Protein AF-A0AAU6FUQ5-F1 (afdb_monomer)

Mean predicted aligned error: 8.84 Å

pLDDT: mean 85.82, std 14.81, range [43.88, 98.12]

Sequence (161 aa):
MLEKVDAEVLAERERIAARVRDELVAAALPVVAPGLYTVLSQGIEVTIDPFDDDAGGVSVAWRSSARLQSCVLRAVKHNLLDDPVLSHQQVVLEAMLAAITAILVSAGFTVRESRNDYAPFTLEVLAGPGGPPSWGLRKDEVAVANWSAGDGGASANESER

Structure (mmCIF, N/CA/C/O backbone):
data_AF-A0AAU6FUQ5-F1
#
_entry.id   AF-A0AAU6FUQ5-F1
#
loop_
_atom_site.group_PDB
_atom_site.id
_atom_site.type_symbol
_atom_site.label_atom_id
_atom_site.label_alt_id
_atom_site.label_comp_id
_atom_site.label_asym_id
_atom_site.label_entity_id
_atom_site.label_seq_id
_atom_site.pdbx_PDB_ins_code
_atom_site.Cartn_x
_atom_site.Cartn_y
_atom_site.Cartn_z
_atom_site.occupancy
_atom_site.B_iso_or_equiv
_atom_site.auth_seq_id
_atom_site.auth_comp_id
_atom_site.auth_asym_id
_atom_site.auth_atom_id
_atom_site.pdbx_PDB_model_num
ATOM 1 N N . MET A 1 1 ? -13.134 19.008 -14.363 1.00 54.25 1 MET A N 1
ATOM 2 C CA . MET A 1 1 ? -12.811 19.588 -13.044 1.00 54.25 1 MET A CA 1
ATOM 3 C C . MET A 1 1 ? -13.110 18.483 -12.056 1.00 54.25 1 MET A C 1
ATOM 5 O O . MET A 1 1 ? -14.245 18.035 -12.067 1.00 54.25 1 MET A O 1
ATOM 9 N N . LEU A 1 2 ? -12.102 17.954 -11.360 1.00 63.56 2 LEU A N 1
ATOM 10 C CA . LEU A 1 2 ? -12.325 16.915 -10.352 1.00 63.56 2 LEU A CA 1
ATOM 11 C C . LEU A 1 2 ? -12.821 17.600 -9.082 1.00 63.56 2 LEU A C 1
ATOM 13 O O . LEU A 1 2 ? -12.183 18.542 -8.600 1.00 63.56 2 LEU A O 1
ATOM 17 N N . GLU A 1 3 ? -13.988 17.183 -8.614 1.00 80.00 3 GLU A N 1
ATOM 18 C CA . GLU A 1 3 ? -14.573 17.671 -7.374 1.00 80.00 3 GLU A CA 1
ATOM 19 C C . GLU A 1 3 ? -13.812 17.053 -6.196 1.00 80.00 3 GLU A C 1
ATOM 21 O O . GLU A 1 3 ? -13.383 15.899 -6.250 1.00 80.00 3 GLU A O 1
ATOM 26 N N . LYS A 1 4 ? -13.543 17.854 -5.163 1.00 80.69 4 LYS A N 1
ATOM 27 C CA . LYS A 1 4 ? -12.935 17.342 -3.933 1.00 80.69 4 LYS A CA 1
ATOM 28 C C . LYS A 1 4 ? -14.033 16.773 -3.057 1.00 80.69 4 LYS A C 1
ATOM 30 O O . LYS A 1 4 ? -15.107 17.366 -2.986 1.00 80.69 4 LYS A O 1
ATOM 35 N N . VAL A 1 5 ? -13.719 15.703 -2.338 1.00 82.81 5 VAL A N 1
ATOM 36 C CA . VAL A 1 5 ? -14.621 15.206 -1.300 1.00 82.81 5 VAL A CA 1
ATOM 37 C C . VAL A 1 5 ? -14.828 16.248 -0.205 1.00 82.81 5 VAL A C 1
ATOM 39 O O . VAL A 1 5 ? -13.987 17.128 0.019 1.00 82.81 5 VAL A O 1
ATOM 42 N N . ASP A 1 6 ? -15.951 16.133 0.496 1.00 88.44 6 ASP A N 1
ATOM 43 C CA . ASP A 1 6 ? -16.192 16.919 1.695 1.00 88.44 6 ASP A CA 1
ATOM 44 C C . ASP A 1 6 ? -15.180 16.592 2.817 1.00 88.44 6 ASP A C 1
ATOM 46 O O . ASP A 1 6 ? -14.390 15.641 2.762 1.00 88.44 6 ASP A O 1
ATOM 50 N N . ALA A 1 7 ? -15.179 17.429 3.854 1.00 87.69 7 ALA A N 1
ATOM 51 C CA . ALA A 1 7 ? -14.245 17.294 4.967 1.00 87.69 7 ALA A CA 1
ATOM 52 C C . ALA A 1 7 ? -14.486 16.031 5.816 1.00 87.69 7 ALA A C 1
ATOM 54 O O . ALA A 1 7 ? -13.550 15.542 6.447 1.00 87.69 7 ALA A O 1
ATOM 55 N N . GLU A 1 8 ? -15.714 15.509 5.848 1.00 87.62 8 GLU A N 1
ATOM 56 C CA . GLU A 1 8 ? -16.076 14.335 6.645 1.00 87.62 8 GLU A CA 1
ATOM 57 C C . GLU A 1 8 ? -15.538 13.056 5.995 1.00 87.62 8 GLU A C 1
ATOM 59 O O . GLU A 1 8 ? -14.871 12.251 6.648 1.00 87.62 8 GLU A O 1
ATOM 64 N N . VAL A 1 9 ? -15.719 12.922 4.682 1.00 88.81 9 VAL A N 1
ATOM 65 C CA . VAL A 1 9 ? -15.166 11.836 3.872 1.00 88.81 9 VAL A CA 1
ATOM 66 C C . VAL A 1 9 ? -13.640 11.869 3.893 1.00 88.81 9 VAL A C 1
ATOM 68 O O . VAL A 1 9 ? -13.007 10.820 4.023 1.00 88.81 9 VAL A O 1
ATOM 71 N N . LEU A 1 10 ? -13.022 13.052 3.809 1.00 89.75 10 LEU A N 1
ATOM 72 C CA . LEU A 1 10 ? -11.566 13.165 3.908 1.00 89.75 10 LEU A CA 1
ATOM 73 C C . LEU A 1 10 ? -11.049 12.714 5.282 1.00 89.75 10 LEU A C 1
ATOM 75 O O . LEU A 1 10 ? -10.093 11.942 5.342 1.00 89.75 10 LEU A O 1
ATOM 79 N N . ALA A 1 11 ? -11.698 13.136 6.371 1.00 90.31 11 ALA A N 1
ATOM 80 C CA . ALA A 1 11 ? -11.329 12.727 7.726 1.00 90.31 11 ALA A CA 1
ATOM 81 C C . ALA A 1 11 ? -11.465 11.208 7.927 1.00 90.31 11 ALA A C 1
ATOM 83 O O . ALA A 1 11 ? -10.625 10.573 8.570 1.00 90.31 11 ALA A O 1
ATOM 84 N N . GLU A 1 12 ? -12.490 10.597 7.334 1.00 89.75 12 GLU A N 1
ATOM 85 C CA . GLU A 1 12 ? -12.663 9.147 7.345 1.00 89.75 12 GLU A CA 1
ATOM 86 C C . GLU A 1 12 ? -11.554 8.429 6.558 1.00 89.75 12 GLU A C 1
ATOM 88 O O . GLU A 1 12 ? -10.970 7.455 7.047 1.00 89.75 12 GLU A O 1
ATOM 93 N N . ARG A 1 13 ? -11.183 8.939 5.377 1.00 92.44 13 ARG A N 1
ATOM 94 C CA . ARG A 1 13 ? -10.045 8.421 4.594 1.00 92.44 13 ARG A CA 1
ATOM 95 C C . ARG A 1 13 ? -8.732 8.543 5.372 1.00 92.44 13 ARG A C 1
ATOM 97 O O . ARG A 1 13 ? -7.945 7.598 5.396 1.00 92.44 13 ARG A O 1
ATOM 104 N N . GLU A 1 14 ? -8.504 9.656 6.063 1.00 92.94 14 GLU A N 1
ATOM 105 C CA . GLU A 1 14 ? -7.343 9.844 6.941 1.00 92.94 14 GLU A CA 1
ATOM 106 C C . GLU A 1 14 ? -7.314 8.828 8.085 1.00 92.94 14 GLU A C 1
ATOM 108 O O . GLU A 1 14 ? -6.268 8.227 8.351 1.00 92.94 14 GLU A O 1
ATOM 113 N N . ARG A 1 15 ? -8.463 8.570 8.719 1.00 92.44 15 ARG A N 1
ATOM 114 C CA . ARG A 1 15 ? -8.599 7.562 9.777 1.00 92.44 15 ARG A CA 1
ATOM 115 C C . ARG A 1 15 ? -8.279 6.157 9.267 1.00 92.44 15 ARG A C 1
ATOM 117 O O . ARG A 1 15 ? -7.576 5.406 9.949 1.00 92.44 15 ARG A O 1
ATOM 124 N N . ILE A 1 16 ? -8.772 5.792 8.083 1.00 93.88 16 ILE A N 1
ATOM 125 C CA . ILE A 1 16 ? -8.459 4.507 7.441 1.00 93.88 16 ILE A CA 1
ATOM 126 C C . ILE A 1 16 ? -6.962 4.430 7.131 1.00 93.88 16 ILE A C 1
ATOM 128 O O . ILE A 1 16 ? -6.316 3.456 7.512 1.00 93.88 16 ILE A O 1
ATOM 132 N N . ALA A 1 17 ? -6.386 5.461 6.510 1.00 95.38 17 ALA A N 1
ATOM 133 C CA . ALA A 1 17 ? -4.969 5.496 6.162 1.00 95.38 17 ALA A CA 1
ATOM 134 C C . ALA A 1 17 ? -4.061 5.384 7.395 1.00 95.38 17 ALA A C 1
ATOM 136 O O . ALA A 1 17 ? -3.070 4.660 7.356 1.00 95.38 17 ALA A O 1
ATOM 137 N N . ALA A 1 18 ? -4.398 6.054 8.500 1.00 94.81 18 ALA A N 1
ATOM 138 C CA . ALA A 1 18 ? -3.670 5.925 9.761 1.00 94.81 18 ALA A CA 1
ATOM 139 C C . ALA A 1 18 ? -3.686 4.476 10.270 1.00 94.81 18 ALA A C 1
ATOM 141 O O . ALA A 1 18 ? -2.629 3.903 10.515 1.00 94.81 18 ALA A O 1
ATOM 142 N N . ARG A 1 19 ? -4.864 3.843 10.311 1.00 95.00 19 ARG A N 1
ATOM 143 C CA . ARG A 1 19 ? -5.00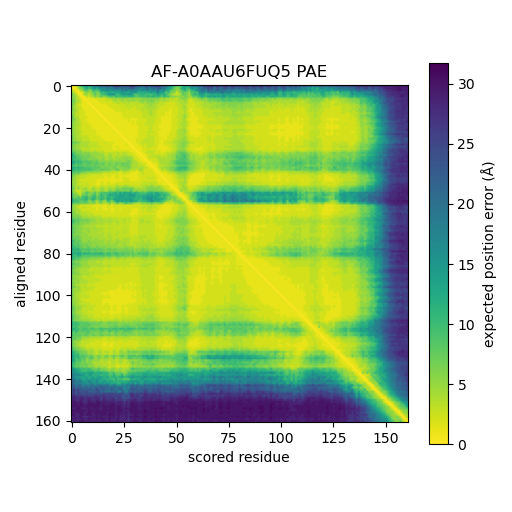1 2.442 10.738 1.00 95.00 19 ARG A CA 1
ATOM 144 C C . ARG A 1 19 ? -4.241 1.462 9.850 1.00 95.00 19 ARG A C 1
ATOM 146 O O . ARG A 1 19 ? -3.650 0.521 10.362 1.00 95.00 19 ARG A O 1
ATOM 153 N N . VAL A 1 20 ? -4.249 1.677 8.535 1.00 96.81 20 VAL A N 1
ATOM 154 C CA . VAL A 1 20 ? -3.462 0.875 7.587 1.00 96.81 20 VAL A CA 1
ATOM 155 C C . VAL A 1 20 ? -1.972 0.983 7.911 1.00 96.81 20 VAL A C 1
ATOM 157 O O . VAL A 1 20 ? -1.289 -0.035 7.979 1.00 96.81 20 VAL A O 1
ATOM 160 N N . ARG A 1 21 ? -1.460 2.200 8.141 1.00 97.25 21 ARG A N 1
ATOM 161 C CA . ARG A 1 21 ? -0.048 2.404 8.500 1.00 97.25 21 ARG A CA 1
ATOM 162 C C . ARG A 1 21 ? 0.300 1.708 9.811 1.00 97.25 21 ARG A C 1
ATOM 164 O O . ARG A 1 21 ? 1.296 0.995 9.845 1.00 97.25 21 ARG A O 1
ATOM 171 N N . ASP A 1 22 ? -0.522 1.877 10.843 1.00 96.00 22 ASP A N 1
ATOM 172 C CA . ASP A 1 22 ? -0.301 1.265 12.156 1.00 96.00 22 ASP A CA 1
ATOM 173 C C . ASP A 1 22 ? -0.236 -0.263 12.062 1.00 96.00 22 ASP A C 1
ATOM 175 O O . ASP A 1 22 ? 0.678 -0.878 12.607 1.00 96.00 22 ASP A O 1
ATOM 179 N N . GLU A 1 23 ? -1.156 -0.876 11.314 1.00 97.50 23 GLU A N 1
ATOM 180 C CA . GLU A 1 23 ? -1.185 -2.327 11.120 1.00 97.50 23 GLU A CA 1
ATOM 181 C C . GLU A 1 23 ? 0.061 -2.837 10.387 1.00 97.50 23 GLU A C 1
ATOM 183 O O . GLU A 1 23 ? 0.687 -3.815 10.793 1.00 97.50 23 GLU A O 1
ATOM 188 N N . LEU A 1 24 ? 0.469 -2.153 9.318 1.00 97.38 24 LEU A N 1
ATOM 189 C CA . LEU A 1 24 ? 1.650 -2.539 8.547 1.00 97.38 24 LEU A CA 1
ATOM 190 C C . LEU A 1 24 ? 2.944 -2.353 9.351 1.00 97.38 24 LEU A C 1
ATOM 192 O O . LEU A 1 24 ? 3.852 -3.179 9.247 1.00 97.38 24 LEU A O 1
ATOM 196 N N . VAL A 1 25 ? 3.018 -1.315 10.188 1.00 97.00 25 VAL A N 1
ATOM 197 C CA . VAL A 1 25 ? 4.120 -1.127 11.143 1.00 97.00 25 VAL A CA 1
ATOM 198 C C . VAL A 1 25 ? 4.122 -2.238 12.195 1.00 97.00 25 VAL A C 1
ATOM 200 O O . VAL A 1 25 ? 5.187 -2.777 12.493 1.00 97.00 25 VAL A O 1
ATOM 203 N N . ALA A 1 26 ? 2.960 -2.627 12.727 1.00 96.56 26 ALA A N 1
ATOM 204 C CA . ALA A 1 26 ? 2.841 -3.731 13.683 1.00 96.56 26 ALA A CA 1
ATOM 205 C C . ALA A 1 26 ? 3.281 -5.077 13.078 1.00 96.56 26 ALA A C 1
ATOM 207 O O . ALA A 1 26 ? 3.889 -5.896 13.766 1.00 96.56 26 ALA A O 1
ATOM 208 N N . ALA A 1 27 ? 3.075 -5.268 11.772 1.00 97.00 27 ALA A N 1
ATOM 209 C CA . ALA A 1 27 ? 3.601 -6.395 10.999 1.00 97.00 27 ALA A CA 1
ATOM 210 C C . ALA A 1 27 ? 5.104 -6.281 10.654 1.00 97.00 27 ALA A C 1
ATOM 212 O O . ALA A 1 27 ? 5.627 -7.090 9.886 1.00 97.00 27 ALA A O 1
ATOM 213 N N . ALA A 1 28 ? 5.806 -5.286 11.207 1.00 97.00 28 ALA A N 1
ATOM 214 C CA . ALA A 1 28 ? 7.217 -4.984 10.969 1.00 97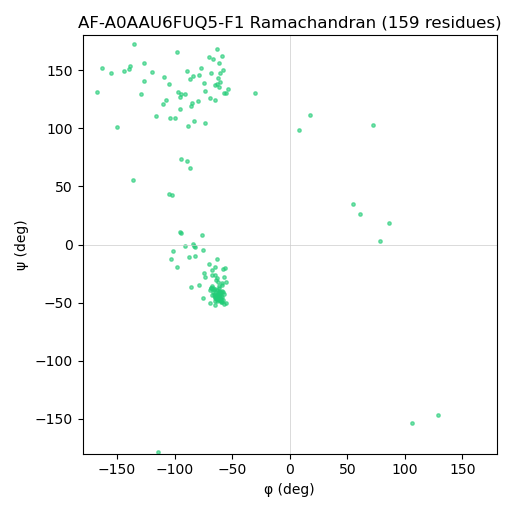.00 28 ALA A CA 1
ATOM 215 C C . ALA A 1 28 ? 7.565 -4.642 9.507 1.00 97.00 28 ALA A C 1
ATOM 217 O O . ALA A 1 28 ? 8.713 -4.806 9.081 1.00 97.00 28 ALA A O 1
ATOM 218 N N . LEU A 1 29 ? 6.601 -4.135 8.732 1.00 96.56 29 LEU A N 1
ATOM 219 C CA . LEU A 1 29 ? 6.859 -3.661 7.376 1.00 96.56 29 LEU A CA 1
ATOM 220 C C . LEU A 1 29 ? 7.311 -2.192 7.375 1.00 96.56 29 LEU A C 1
ATOM 222 O O . LEU A 1 29 ? 6.811 -1.378 8.154 1.00 96.56 29 LEU A O 1
ATOM 226 N N . PRO A 1 30 ? 8.254 -1.816 6.490 1.00 95.69 30 PRO A N 1
ATOM 227 C CA . PRO A 1 30 ? 8.732 -0.445 6.409 1.00 95.69 30 PRO A CA 1
ATOM 228 C C . PRO A 1 30 ? 7.661 0.433 5.764 1.00 95.69 30 PRO A C 1
ATOM 230 O O . PRO A 1 30 ? 7.472 0.387 4.552 1.00 95.69 30 PRO A O 1
ATOM 233 N N . VAL A 1 31 ? 6.966 1.239 6.561 1.00 96.56 31 VAL A N 1
ATOM 234 C CA . VAL A 1 31 ? 5.988 2.213 6.066 1.00 96.56 31 VAL A CA 1
ATOM 235 C C . VAL A 1 31 ? 6.673 3.555 5.827 1.00 96.56 31 VAL A C 1
ATOM 237 O O . VAL A 1 31 ? 7.383 4.081 6.685 1.00 96.56 31 VAL A O 1
ATOM 240 N N . VAL A 1 32 ? 6.460 4.118 4.643 1.00 94.44 32 VAL A N 1
ATOM 241 C CA . VAL A 1 32 ? 6.974 5.428 4.251 1.00 94.44 32 VAL A CA 1
ATOM 242 C C . VAL A 1 32 ? 6.250 6.508 5.050 1.00 94.44 32 VAL A C 1
ATOM 244 O O . VAL A 1 32 ? 5.020 6.590 5.049 1.00 94.44 32 VAL A O 1
ATOM 247 N N . ALA A 1 33 ? 7.026 7.362 5.719 1.00 88.12 33 ALA A N 1
ATOM 248 C CA . ALA A 1 33 ? 6.482 8.505 6.437 1.00 88.12 33 ALA A CA 1
ATOM 249 C C . ALA A 1 33 ? 5.765 9.470 5.467 1.00 88.12 33 ALA A C 1
ATOM 251 O O . ALA A 1 33 ? 6.324 9.790 4.410 1.00 88.12 33 ALA A O 1
ATOM 252 N N . PRO A 1 34 ? 4.565 9.977 5.812 1.00 85.19 34 PRO A N 1
ATOM 253 C CA . PRO A 1 34 ? 3.871 10.966 4.994 1.00 85.19 34 PRO A CA 1
ATOM 254 C C . PRO A 1 34 ? 4.752 12.187 4.703 1.00 85.19 34 PRO A C 1
ATOM 256 O O . PRO A 1 34 ? 5.396 12.726 5.601 1.00 85.19 34 PRO A O 1
ATOM 259 N N . GLY A 1 35 ? 4.784 12.625 3.442 1.00 83.94 35 GLY A N 1
ATOM 260 C CA . GLY A 1 35 ? 5.568 13.789 3.014 1.00 83.94 35 GLY A CA 1
ATOM 261 C C . GLY A 1 35 ? 7.069 13.535 2.827 1.00 83.94 35 GLY A C 1
ATOM 262 O O . GLY A 1 35 ? 7.800 14.471 2.502 1.00 83.94 35 GLY A O 1
ATOM 263 N N . LEU A 1 36 ? 7.549 12.296 2.993 1.00 86.31 36 LEU A N 1
ATOM 264 C CA . LEU A 1 36 ? 8.927 11.959 2.648 1.00 86.31 36 LEU A CA 1
ATOM 265 C C . LEU A 1 36 ? 9.152 12.113 1.136 1.00 86.31 36 LEU A C 1
ATOM 267 O O . LEU A 1 36 ? 8.335 11.687 0.322 1.00 86.31 36 LEU A O 1
ATOM 271 N N . TYR A 1 37 ? 10.292 12.693 0.754 1.00 83.50 37 TYR A N 1
ATOM 272 C CA . TYR A 1 37 ? 10.659 12.833 -0.652 1.00 83.50 37 TYR A CA 1
ATOM 273 C C . TYR A 1 37 ? 10.692 11.475 -1.362 1.00 83.50 37 TYR A C 1
ATOM 275 O O . TYR A 1 37 ? 11.378 10.546 -0.932 1.00 83.50 37 TYR A O 1
ATOM 283 N N . THR A 1 38 ? 10.023 11.403 -2.511 1.00 78.38 38 THR A N 1
ATOM 284 C CA . THR A 1 38 ? 9.823 10.178 -3.305 1.00 78.38 38 THR A CA 1
ATOM 285 C C . THR A 1 38 ? 11.118 9.480 -3.730 1.00 78.38 38 THR A C 1
ATOM 287 O O . THR A 1 38 ? 11.142 8.262 -3.910 1.00 78.38 38 THR A O 1
ATOM 290 N N . VAL A 1 39 ? 12.204 10.244 -3.880 1.00 81.19 39 VAL A N 1
ATOM 291 C CA . VAL A 1 39 ? 13.546 9.744 -4.232 1.00 81.19 39 VAL A CA 1
ATOM 292 C C . VAL A 1 39 ? 14.217 9.022 -3.057 1.00 81.19 39 VAL A C 1
ATOM 294 O O . VAL A 1 39 ? 15.048 8.141 -3.264 1.00 81.19 39 VAL A O 1
ATOM 297 N N . LEU A 1 40 ? 13.864 9.396 -1.826 1.00 81.31 40 LEU A N 1
ATOM 298 C CA . LEU A 1 40 ? 14.416 8.829 -0.594 1.00 81.31 40 LEU A CA 1
ATOM 299 C C . LEU A 1 40 ? 13.511 7.746 0.002 1.00 81.31 40 LEU A C 1
ATOM 301 O O . LEU A 1 40 ? 13.962 6.940 0.812 1.00 81.31 40 LEU A O 1
ATOM 305 N N . SER A 1 41 ? 12.235 7.730 -0.382 1.00 87.56 41 SER A N 1
ATOM 306 C CA . SER A 1 41 ? 11.256 6.768 0.111 1.00 87.56 41 SER A CA 1
ATOM 307 C C . SER A 1 41 ? 11.464 5.373 -0.481 1.00 87.56 41 SER A C 1
ATOM 309 O O . SER A 1 41 ? 11.544 5.209 -1.700 1.00 87.56 41 SER A O 1
ATOM 311 N N . GLN A 1 42 ? 11.457 4.372 0.391 1.00 92.44 42 GLN A N 1
ATOM 312 C CA . GLN A 1 42 ? 11.358 2.955 0.056 1.00 92.44 42 GLN A CA 1
ATOM 313 C C . GLN A 1 42 ? 10.434 2.281 1.072 1.00 92.44 42 GLN A C 1
ATOM 315 O O . GLN A 1 42 ? 10.374 2.717 2.223 1.00 92.44 42 GLN A O 1
ATOM 320 N N . GLY A 1 43 ? 9.755 1.215 0.663 1.00 96.00 43 GLY A N 1
ATOM 321 C CA . GLY A 1 43 ? 8.781 0.530 1.505 1.00 96.00 43 GLY A CA 1
ATOM 322 C C . GLY A 1 43 ? 7.341 0.803 1.084 1.00 96.00 43 GLY A C 1
ATOM 323 O O . GLY A 1 43 ? 7.069 1.076 -0.081 1.00 96.00 43 GLY A O 1
ATOM 324 N N . ILE A 1 44 ? 6.413 0.709 2.027 1.00 97.00 44 ILE A N 1
ATOM 325 C CA . ILE A 1 44 ? 4.982 0.836 1.772 1.00 97.00 44 ILE A CA 1
ATOM 326 C C . ILE A 1 44 ? 4.571 2.298 1.797 1.00 97.00 44 ILE A C 1
ATOM 328 O O . ILE A 1 44 ? 4.689 2.974 2.817 1.00 97.00 44 ILE A O 1
ATOM 332 N N . GLU A 1 45 ? 4.051 2.771 0.678 1.00 95.44 45 GLU A N 1
ATOM 333 C CA . GLU A 1 45 ? 3.452 4.087 0.542 1.00 95.44 45 GLU A CA 1
ATOM 334 C C . GLU A 1 45 ? 1.938 3.972 0.729 1.00 95.44 45 GLU A C 1
ATOM 336 O O . GLU A 1 45 ? 1.292 3.153 0.078 1.00 95.44 45 GLU A O 1
ATOM 341 N N . VAL A 1 46 ? 1.388 4.784 1.636 1.00 95.69 46 VAL A N 1
ATOM 342 C CA . VAL A 1 46 ? -0.057 4.881 1.880 1.00 95.69 46 VAL A CA 1
ATOM 343 C C . VAL A 1 46 ? -0.508 6.287 1.515 1.00 95.69 46 VAL A C 1
ATOM 345 O O . VAL A 1 46 ? -0.182 7.248 2.228 1.00 95.69 46 VAL A O 1
ATOM 348 N N . THR A 1 47 ? -1.268 6.387 0.432 1.00 93.31 47 THR A N 1
ATOM 349 C CA . THR A 1 47 ? -1.713 7.642 -0.177 1.00 93.31 47 THR A CA 1
ATOM 350 C C . THR A 1 47 ? -3.206 7.839 0.050 1.00 93.31 47 THR A C 1
ATOM 352 O O . THR A 1 47 ? -3.982 6.886 0.073 1.00 93.31 47 THR A O 1
ATOM 355 N N . ILE A 1 48 ? -3.599 9.096 0.243 1.00 92.75 48 ILE A N 1
ATOM 356 C CA . ILE A 1 48 ? -4.998 9.508 0.313 1.00 92.75 48 ILE A CA 1
ATOM 357 C C . ILE A 1 48 ? -5.276 10.314 -0.945 1.00 92.75 48 ILE A C 1
ATOM 359 O O . ILE A 1 48 ? -4.622 11.332 -1.181 1.00 92.75 48 ILE A O 1
ATOM 363 N N . ASP A 1 49 ? -6.230 9.855 -1.739 1.00 87.62 49 ASP A N 1
ATOM 364 C CA . ASP A 1 49 ? -6.754 10.615 -2.859 1.00 87.62 49 ASP A CA 1
ATOM 365 C C . ASP A 1 49 ? -7.856 11.567 -2.346 1.00 87.62 49 ASP A C 1
ATOM 367 O O . ASP A 1 49 ? -8.819 11.103 -1.722 1.00 87.62 49 ASP A O 1
ATOM 371 N N . PRO A 1 50 ? -7.727 12.894 -2.540 1.00 83.06 50 PRO A N 1
ATOM 372 C CA . PRO A 1 50 ? -8.721 13.873 -2.106 1.00 83.06 50 PRO A CA 1
ATOM 373 C C . PRO A 1 50 ? -9.896 14.057 -3.083 1.00 83.06 50 PRO A C 1
ATOM 375 O O . PRO A 1 50 ? -10.764 14.892 -2.816 1.00 83.06 50 PRO A O 1
ATOM 378 N N . PHE A 1 51 ? -9.922 13.367 -4.222 1.00 83.00 51 PHE A N 1
ATOM 379 C CA . PHE A 1 51 ? -10.948 13.542 -5.246 1.00 83.00 51 PHE A CA 1
ATOM 380 C C . PHE A 1 51 ? -12.157 12.625 -5.022 1.00 83.00 51 PHE A C 1
ATOM 382 O O . PHE A 1 51 ? -12.057 11.545 -4.422 1.00 83.00 51 PHE A O 1
ATOM 389 N N . ASP A 1 52 ? -13.321 13.117 -5.444 1.00 75.06 52 ASP A N 1
ATOM 390 C CA . ASP A 1 52 ? -14.585 12.381 -5.470 1.00 75.06 52 ASP A CA 1
ATOM 391 C C . ASP A 1 52 ? -14.783 11.756 -6.854 1.00 75.06 52 ASP A C 1
ATOM 393 O O . ASP A 1 52 ? -15.516 12.257 -7.707 1.00 75.06 52 ASP A O 1
ATOM 397 N N . ASP A 1 53 ? -14.024 10.700 -7.122 1.00 73.75 53 ASP A N 1
ATOM 398 C CA . ASP A 1 53 ? -14.164 9.878 -8.315 1.00 73.75 53 ASP A CA 1
ATOM 399 C C . ASP A 1 53 ? -14.111 8.387 -7.949 1.00 73.75 53 ASP A C 1
ATOM 401 O O . ASP A 1 53 ? -13.836 8.007 -6.807 1.00 73.75 53 ASP A O 1
ATOM 405 N N . ASP A 1 54 ? -14.382 7.523 -8.930 1.00 66.44 54 ASP A N 1
ATOM 406 C CA . ASP A 1 54 ? -14.368 6.066 -8.748 1.00 66.44 54 ASP A CA 1
ATOM 407 C C . ASP A 1 54 ? -12.978 5.503 -8.371 1.00 66.44 54 ASP A C 1
ATOM 409 O O . ASP A 1 54 ? -12.879 4.330 -7.992 1.00 66.44 54 ASP A O 1
ATOM 413 N N . ALA A 1 55 ? -11.917 6.312 -8.493 1.00 62.00 55 ALA A N 1
ATOM 414 C CA . ALA A 1 55 ? -10.536 5.983 -8.141 1.00 62.00 55 ALA A CA 1
ATOM 415 C C . ALA A 1 55 ? -10.096 6.583 -6.785 1.00 62.00 55 ALA A C 1
ATOM 417 O O . ALA A 1 55 ? -9.002 6.273 -6.307 1.00 62.00 55 ALA A O 1
ATOM 418 N N . GLY A 1 56 ? -10.941 7.401 -6.151 1.00 69.94 56 GLY A N 1
ATOM 419 C CA . GLY A 1 56 ? -10.661 8.078 -4.895 1.00 69.94 56 GLY A CA 1
ATOM 420 C C . GLY A 1 56 ? -10.614 7.130 -3.693 1.00 69.94 56 GLY A C 1
ATOM 421 O O . GLY A 1 56 ? -11.154 6.024 -3.708 1.00 69.94 56 GLY A O 1
ATOM 422 N N . GLY A 1 57 ? -9.992 7.575 -2.596 1.00 87.50 57 GLY A N 1
ATOM 423 C CA . GLY A 1 57 ? -9.926 6.810 -1.347 1.00 87.50 57 GLY A CA 1
ATOM 424 C C . GLY A 1 57 ? -8.521 6.669 -0.777 1.00 87.50 57 GLY A C 1
ATOM 425 O O . GLY A 1 57 ? -7.703 7.584 -0.855 1.00 87.50 57 GLY A O 1
ATOM 426 N N . VAL A 1 58 ? -8.267 5.524 -0.143 1.00 93.56 58 VAL A N 1
ATOM 427 C CA . VAL A 1 58 ? -6.967 5.177 0.442 1.00 93.56 58 VAL A CA 1
ATOM 428 C C . VAL A 1 58 ? -6.313 4.116 -0.427 1.00 93.56 58 VAL A C 1
ATOM 430 O O . VAL A 1 58 ? -6.890 3.050 -0.641 1.00 93.56 58 VAL A O 1
ATOM 433 N N . SER A 1 59 ? -5.102 4.393 -0.896 1.00 94.44 59 SER A N 1
ATOM 434 C CA . SER A 1 59 ? -4.330 3.474 -1.723 1.00 94.44 59 SER A CA 1
ATOM 435 C C . SER A 1 59 ? -3.006 3.095 -1.070 1.00 94.44 59 SER A C 1
ATOM 437 O O . SER A 1 59 ? -2.414 3.863 -0.308 1.00 94.44 59 SER A O 1
ATOM 439 N N . VAL A 1 60 ? -2.555 1.873 -1.342 1.00 95.94 60 VAL A N 1
ATOM 440 C CA . VAL A 1 60 ? -1.338 1.285 -0.784 1.00 95.94 60 VAL A CA 1
ATOM 441 C C . VAL A 1 60 ? -0.495 0.722 -1.917 1.00 95.94 60 VAL A C 1
ATOM 443 O O . VAL A 1 60 ? -0.989 -0.054 -2.732 1.00 95.94 60 VAL A O 1
ATOM 446 N N . ALA A 1 61 ? 0.785 1.076 -1.955 1.00 95.44 61 ALA A N 1
ATOM 447 C CA . ALA A 1 61 ? 1.723 0.580 -2.955 1.00 95.44 61 ALA A CA 1
ATOM 448 C C . ALA A 1 61 ? 3.081 0.245 -2.330 1.00 95.44 61 ALA A C 1
ATOM 450 O O . ALA A 1 61 ? 3.483 0.823 -1.318 1.00 95.44 61 ALA A O 1
ATOM 451 N N . TRP A 1 62 ? 3.818 -0.676 -2.953 1.00 96.50 62 TRP A N 1
ATOM 452 C CA . TRP A 1 62 ? 5.203 -0.958 -2.583 1.00 96.50 62 TRP A CA 1
ATOM 453 C C . TRP A 1 62 ? 6.183 -0.154 -3.440 1.00 96.50 62 TRP A C 1
ATOM 455 O O . TRP A 1 62 ? 6.153 -0.200 -4.670 1.00 96.50 62 TRP A O 1
ATOM 465 N N . ARG A 1 63 ? 7.123 0.528 -2.786 1.00 93.94 63 ARG A N 1
ATOM 466 C CA . ARG A 1 63 ? 8.241 1.232 -3.414 1.00 93.94 63 ARG A CA 1
ATOM 467 C C . ARG A 1 63 ? 9.530 0.436 -3.243 1.00 93.94 63 ARG A C 1
ATOM 469 O O . ARG A 1 63 ? 10.121 0.403 -2.162 1.00 93.94 63 ARG A O 1
ATOM 476 N N . SER A 1 64 ? 10.006 -0.143 -4.345 1.00 94.31 64 SER A N 1
ATOM 477 C CA . SER A 1 64 ? 11.338 -0.754 -4.431 1.00 94.31 64 SER A CA 1
ATOM 478 C C . SER A 1 64 ? 12.456 0.249 -4.122 1.00 94.31 64 SER A C 1
ATOM 480 O O . SER A 1 64 ? 12.267 1.458 -4.232 1.00 94.31 64 SER A O 1
ATOM 482 N N . SER A 1 65 ? 13.656 -0.248 -3.813 1.00 92.06 65 SER A N 1
ATOM 483 C CA . SER A 1 65 ? 14.829 0.606 -3.576 1.00 92.06 65 SER A CA 1
ATOM 484 C C . SER A 1 65 ? 15.166 1.511 -4.772 1.00 92.06 65 SER A C 1
ATOM 486 O O . SER A 1 65 ? 14.993 1.127 -5.934 1.00 92.06 65 SER A O 1
ATOM 488 N N . ALA A 1 66 ? 15.753 2.681 -4.497 1.00 91.00 66 ALA A N 1
ATOM 489 C CA . ALA A 1 66 ? 16.173 3.640 -5.524 1.00 91.00 66 ALA A CA 1
ATOM 490 C C . ALA A 1 66 ? 17.127 3.030 -6.570 1.00 91.00 66 ALA A C 1
ATOM 492 O O . ALA A 1 66 ? 17.090 3.389 -7.749 1.00 91.00 66 ALA A O 1
ATOM 493 N N . ARG A 1 67 ? 17.965 2.065 -6.162 1.00 93.12 67 ARG A N 1
ATOM 494 C CA . ARG A 1 67 ? 18.863 1.343 -7.073 1.00 93.12 67 ARG A CA 1
ATOM 495 C C . ARG A 1 67 ? 18.087 0.501 -8.083 1.00 93.12 67 ARG A C 1
ATOM 497 O O . ARG A 1 67 ? 18.384 0.581 -9.272 1.00 93.12 67 ARG A O 1
ATOM 504 N N . LEU A 1 68 ? 17.114 -0.288 -7.624 1.00 94.31 68 LEU A N 1
ATOM 505 C CA . LEU A 1 68 ? 16.307 -1.128 -8.509 1.00 94.31 68 LEU A CA 1
ATOM 506 C C . LEU A 1 68 ? 15.470 -0.263 -9.460 1.00 94.31 68 LEU A C 1
ATOM 508 O O . LEU A 1 68 ? 15.512 -0.480 -10.669 1.00 94.31 68 LEU A O 1
ATOM 512 N N . GLN A 1 69 ? 14.833 0.790 -8.939 1.00 93.19 69 GLN A N 1
ATOM 513 C CA . GLN A 1 69 ? 14.091 1.761 -9.751 1.00 93.19 69 GLN A CA 1
ATOM 514 C C . GLN A 1 69 ? 14.972 2.413 -10.830 1.00 93.19 69 GLN A C 1
ATOM 516 O O . GLN A 1 69 ? 14.563 2.520 -11.983 1.00 93.19 69 GLN A O 1
ATOM 521 N N . SER A 1 70 ? 16.210 2.790 -10.493 1.00 93.69 70 SER A N 1
ATOM 522 C CA . SER A 1 70 ? 17.153 3.383 -11.454 1.00 93.69 70 SER A CA 1
ATOM 523 C C . SER A 1 70 ? 17.549 2.411 -12.569 1.00 93.69 70 SER A C 1
ATOM 525 O O . SER A 1 70 ? 17.695 2.820 -13.721 1.00 93.69 70 SER A O 1
ATOM 527 N N . CYS A 1 71 ? 17.730 1.125 -12.251 1.00 95.69 71 CYS A N 1
ATOM 528 C CA . CYS A 1 71 ? 18.031 0.107 -13.256 1.00 95.69 71 CYS A CA 1
ATOM 529 C C . CYS A 1 71 ? 16.844 -0.124 -14.202 1.00 95.69 71 CYS A C 1
ATOM 531 O O . CYS A 1 71 ? 17.052 -0.149 -15.412 1.00 95.69 71 CYS A O 1
ATOM 533 N N . VAL A 1 72 ? 15.621 -0.207 -13.667 1.00 95.44 72 VAL A N 1
ATOM 534 C CA . VAL A 1 72 ? 14.379 -0.306 -14.455 1.00 95.44 72 VAL A CA 1
ATOM 535 C C . VAL A 1 72 ? 14.229 0.902 -15.377 1.00 95.44 72 VAL A C 1
ATOM 537 O O . VAL A 1 72 ? 14.061 0.741 -16.583 1.00 95.44 72 VAL A O 1
ATOM 540 N N . LEU A 1 73 ? 14.382 2.117 -14.841 1.00 94.50 73 LEU A N 1
ATOM 541 C CA . LEU A 1 73 ? 14.290 3.348 -15.626 1.00 94.50 73 L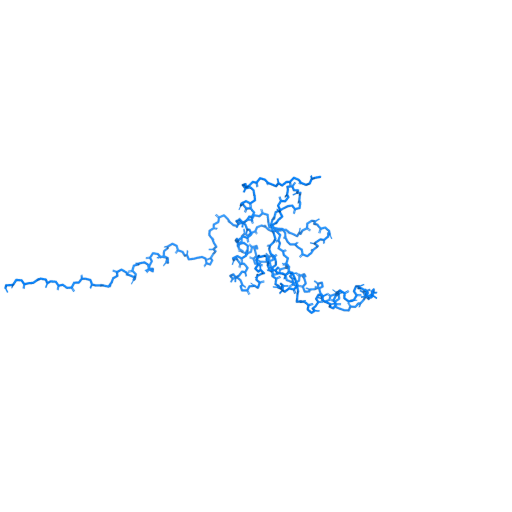EU A CA 1
ATOM 542 C C . LEU A 1 73 ? 15.323 3.380 -16.757 1.00 94.50 73 LEU A C 1
ATOM 544 O O . LEU A 1 73 ? 15.016 3.810 -17.867 1.00 94.50 73 LEU A O 1
ATOM 548 N N . ARG A 1 74 ? 16.549 2.912 -16.497 1.00 96.50 74 ARG A N 1
ATOM 549 C CA . ARG A 1 74 ? 17.595 2.815 -17.519 1.00 96.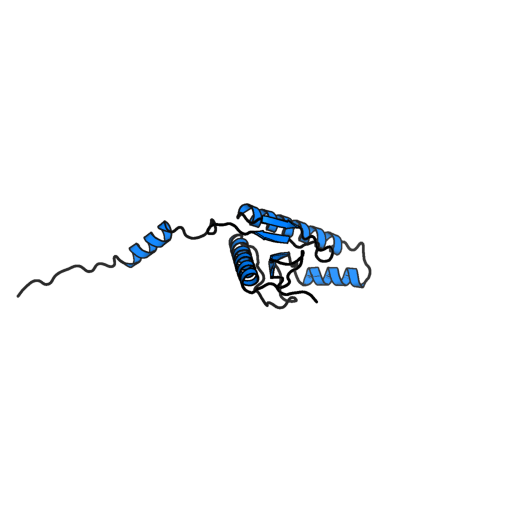50 74 ARG A CA 1
ATOM 550 C C . ARG A 1 74 ? 17.225 1.808 -18.610 1.00 96.50 74 ARG A C 1
ATOM 552 O O . ARG A 1 74 ? 17.365 2.151 -19.779 1.00 96.50 74 ARG A O 1
ATOM 559 N N . ALA A 1 75 ? 16.746 0.617 -18.255 1.00 96.50 75 ALA A N 1
ATOM 560 C CA . ALA A 1 75 ? 16.319 -0.390 -19.229 1.00 96.50 75 ALA A CA 1
ATOM 561 C C . ALA A 1 75 ? 15.206 0.150 -20.143 1.00 96.50 75 ALA A C 1
ATOM 563 O O . ALA A 1 75 ? 15.345 0.119 -21.366 1.00 96.50 75 ALA A O 1
ATOM 564 N N . VAL A 1 76 ? 14.174 0.769 -19.556 1.00 94.75 76 VAL A N 1
ATOM 565 C CA . VAL A 1 76 ? 13.077 1.420 -20.294 1.00 94.75 76 VAL A CA 1
ATOM 566 C C . VAL A 1 76 ? 13.603 2.533 -21.203 1.00 94.75 76 VAL A C 1
ATOM 568 O O . VAL A 1 76 ? 13.298 2.558 -22.393 1.00 94.75 76 VAL A O 1
ATOM 571 N N . LYS A 1 77 ? 14.449 3.431 -20.682 1.00 96.56 77 LYS A N 1
ATOM 572 C CA . LYS A 1 77 ? 15.016 4.558 -21.444 1.00 96.56 77 LYS A CA 1
ATOM 573 C C . LYS A 1 77 ? 15.822 4.107 -22.666 1.00 96.56 77 LYS A C 1
ATOM 575 O O . LYS A 1 77 ? 15.851 4.817 -23.667 1.00 96.56 77 LYS A O 1
ATOM 580 N N . HIS A 1 78 ? 16.487 2.959 -22.581 1.00 96.75 78 HIS A N 1
ATOM 581 C CA . HIS A 1 78 ? 17.271 2.386 -23.675 1.00 96.75 78 HIS A CA 1
ATOM 582 C C . HIS A 1 78 ? 16.489 1.368 -24.522 1.00 96.75 78 HIS A C 1
ATOM 584 O O . HIS A 1 78 ? 17.089 0.720 -25.376 1.00 96.75 78 HIS A O 1
ATOM 590 N N . ASN A 1 79 ? 15.170 1.251 -24.323 1.00 95.31 79 ASN A N 1
ATOM 591 C CA . ASN A 1 79 ? 14.287 0.320 -25.030 1.00 95.31 79 ASN A CA 1
ATOM 592 C C . ASN A 1 79 ? 14.738 -1.152 -24.934 1.00 95.31 79 ASN A C 1
ATOM 594 O O . ASN A 1 79 ? 14.596 -1.927 -25.879 1.00 95.31 79 ASN A O 1
ATOM 598 N N . LEU A 1 80 ? 15.305 -1.535 -23.788 1.00 95.62 80 LEU A N 1
ATOM 599 C CA . LEU A 1 80 ? 15.731 -2.901 -23.488 1.00 95.62 80 LEU A CA 1
ATOM 600 C C . LEU A 1 80 ? 14.562 -3.660 -22.853 1.00 95.62 80 LEU A C 1
ATOM 602 O O . LEU A 1 80 ? 14.542 -3.894 -21.648 1.00 95.62 80 LEU A O 1
ATOM 606 N N . LEU A 1 81 ? 13.554 -3.982 -23.663 1.00 92.25 81 LEU A N 1
ATOM 607 C CA . LEU A 1 81 ? 12.300 -4.573 -23.179 1.00 92.25 81 LEU A CA 1
ATOM 608 C C . LEU A 1 81 ? 12.468 -6.000 -22.629 1.00 92.25 81 LEU A C 1
ATOM 610 O O . LEU A 1 81 ? 11.676 -6.419 -21.792 1.00 92.25 81 LEU A O 1
ATOM 614 N N . ASP A 1 82 ? 13.531 -6.697 -23.034 1.00 95.25 82 ASP A N 1
ATOM 615 C CA . ASP A 1 82 ? 13.878 -8.038 -22.547 1.00 95.25 82 ASP A CA 1
ATOM 616 C C . ASP A 1 82 ? 14.906 -8.012 -21.396 1.00 95.25 82 ASP A C 1
ATOM 618 O O . ASP A 1 82 ? 15.482 -9.044 -21.046 1.00 95.25 82 ASP A O 1
ATOM 622 N N . ASP A 1 83 ? 15.195 -6.838 -20.816 1.00 96.94 83 ASP A N 1
ATOM 623 C CA . ASP A 1 83 ? 16.131 -6.736 -19.693 1.00 96.94 83 ASP A CA 1
ATOM 624 C C . ASP A 1 83 ? 15.562 -7.474 -18.459 1.00 96.94 83 ASP A C 1
ATOM 626 O O . ASP A 1 83 ? 14.470 -7.129 -17.989 1.00 96.94 83 ASP A O 1
ATOM 630 N N . PRO A 1 84 ? 16.292 -8.449 -17.874 1.00 97.06 84 PRO A N 1
ATOM 631 C CA . PRO A 1 84 ? 15.831 -9.215 -16.713 1.00 97.06 84 PRO A CA 1
ATOM 632 C C . PRO A 1 84 ? 15.447 -8.363 -15.498 1.00 97.06 84 PRO A C 1
ATOM 634 O O . PRO A 1 84 ? 14.724 -8.831 -14.614 1.00 97.06 84 PRO A O 1
ATOM 637 N N . VAL A 1 85 ? 15.922 -7.114 -15.413 1.00 97.19 85 VAL A N 1
ATOM 638 C CA . VAL A 1 85 ? 15.534 -6.201 -14.335 1.00 97.19 85 VAL A CA 1
ATOM 639 C C . VAL A 1 85 ? 14.044 -5.859 -14.371 1.00 97.19 85 VAL A C 1
ATOM 641 O O . VAL A 1 85 ? 13.457 -5.638 -13.313 1.00 97.19 85 VAL A O 1
ATOM 644 N N . LEU A 1 86 ? 13.424 -5.837 -15.555 1.00 96.12 86 LEU A N 1
ATOM 645 C CA . LEU A 1 86 ? 12.006 -5.520 -15.721 1.00 96.12 86 LEU A CA 1
ATOM 646 C C . LEU A 1 86 ? 11.141 -6.640 -15.143 1.00 96.12 86 LEU A C 1
ATOM 648 O O . LEU A 1 86 ? 10.302 -6.385 -14.279 1.00 96.12 86 LEU A O 1
ATOM 652 N N . SER A 1 87 ? 11.422 -7.888 -15.531 1.00 96.12 87 SER A N 1
ATOM 653 C CA . SER A 1 87 ? 10.732 -9.057 -14.981 1.00 96.12 87 SER A CA 1
ATOM 654 C C . SER A 1 87 ? 10.994 -9.216 -13.484 1.00 96.12 87 SER A C 1
ATOM 656 O O . SER A 1 87 ? 10.087 -9.539 -12.724 1.00 96.12 87 SER A O 1
ATOM 658 N N . HIS A 1 88 ? 12.222 -8.948 -13.027 1.00 97.06 88 HIS A N 1
ATOM 659 C CA . HIS A 1 88 ? 12.539 -9.012 -11.603 1.00 97.06 88 HIS A CA 1
ATOM 660 C C . HIS A 1 88 ? 11.767 -7.965 -10.790 1.00 97.06 88 HIS A C 1
ATOM 662 O O . HIS A 1 88 ? 11.218 -8.297 -9.741 1.00 97.06 88 HIS A O 1
ATOM 668 N N . GLN A 1 89 ? 11.686 -6.720 -11.272 1.00 95.88 89 GLN A N 1
ATOM 669 C CA . GLN A 1 89 ? 10.897 -5.672 -10.624 1.00 95.88 89 GLN A CA 1
ATOM 670 C C . GLN A 1 89 ? 9.423 -6.068 -10.533 1.00 95.88 89 GLN A C 1
ATOM 672 O O . GLN A 1 89 ? 8.835 -5.903 -9.470 1.00 95.88 89 GLN A O 1
ATOM 677 N N . GLN A 1 90 ? 8.843 -6.609 -11.606 1.00 95.00 90 GLN A N 1
ATOM 678 C CA . GLN A 1 90 ? 7.459 -7.079 -11.596 1.00 95.00 90 GLN A CA 1
ATOM 679 C C . GLN A 1 90 ? 7.229 -8.133 -10.505 1.00 95.00 90 GLN A C 1
ATOM 681 O O . GLN A 1 90 ? 6.361 -7.947 -9.658 1.00 95.00 90 GLN A O 1
ATOM 686 N N . VAL A 1 91 ? 8.063 -9.177 -10.456 1.00 97.12 91 VAL A N 1
ATOM 687 C CA . VAL A 1 91 ? 7.958 -10.237 -9.438 1.00 97.12 91 VAL A CA 1
ATOM 688 C C . VAL A 1 91 ? 8.061 -9.672 -8.016 1.00 97.12 91 VAL A C 1
ATOM 690 O O . VAL A 1 91 ? 7.318 -10.088 -7.130 1.00 97.12 91 VAL A O 1
ATOM 693 N N . VAL A 1 92 ? 8.959 -8.707 -7.780 1.00 96.75 92 VAL A N 1
ATOM 694 C CA . VAL A 1 92 ? 9.081 -8.036 -6.474 1.00 96.75 92 VAL A CA 1
ATOM 695 C C . VAL A 1 92 ? 7.805 -7.272 -6.126 1.00 96.75 92 VAL A C 1
ATOM 697 O O . VAL A 1 92 ? 7.328 -7.386 -4.999 1.00 96.75 92 VAL A O 1
ATOM 700 N N . LEU A 1 93 ? 7.252 -6.498 -7.064 1.00 96.19 93 LEU A N 1
ATOM 701 C CA . LEU A 1 93 ? 6.025 -5.735 -6.831 1.00 96.19 93 LEU A CA 1
ATOM 702 C C . LEU A 1 93 ? 4.846 -6.663 -6.521 1.00 96.19 93 LEU A C 1
ATOM 704 O O . LEU A 1 93 ? 4.166 -6.440 -5.525 1.00 96.19 93 LEU A O 1
ATOM 708 N N . GLU A 1 94 ? 4.650 -7.725 -7.303 1.00 95.94 94 GLU A N 1
ATOM 709 C CA . GLU A 1 94 ? 3.583 -8.716 -7.099 1.00 95.94 94 GLU A CA 1
ATOM 710 C C . GLU A 1 94 ? 3.702 -9.414 -5.741 1.00 95.94 94 GLU A C 1
ATOM 712 O O . GLU A 1 94 ? 2.731 -9.485 -4.987 1.00 95.94 94 GLU A O 1
ATOM 717 N N . ALA A 1 95 ? 4.903 -9.883 -5.389 1.00 97.69 95 ALA A N 1
ATOM 718 C CA . ALA A 1 95 ? 5.137 -10.570 -4.122 1.00 97.69 95 ALA A CA 1
ATOM 719 C C . ALA A 1 95 ? 4.863 -9.660 -2.916 1.00 97.69 95 ALA A C 1
ATOM 721 O O . ALA A 1 95 ? 4.229 -10.080 -1.946 1.00 97.69 95 ALA A O 1
ATOM 722 N N . MET A 1 96 ? 5.316 -8.404 -2.977 1.00 97.88 96 MET A N 1
ATOM 723 C CA . MET A 1 96 ? 5.087 -7.445 -1.898 1.00 97.88 96 MET A CA 1
ATOM 724 C C . MET A 1 96 ? 3.619 -7.038 -1.805 1.00 97.88 96 MET A C 1
ATOM 726 O O . MET A 1 96 ? 3.096 -6.944 -0.696 1.00 97.88 96 MET A O 1
ATOM 730 N N . LEU A 1 97 ? 2.934 -6.852 -2.936 1.00 96.75 97 LEU A N 1
ATOM 731 C CA . LEU A 1 97 ? 1.506 -6.546 -2.952 1.00 96.75 97 LEU A CA 1
ATOM 732 C C . LEU A 1 97 ? 0.700 -7.684 -2.321 1.00 96.75 97 LEU A C 1
ATOM 734 O O . LEU A 1 97 ? -0.098 -7.433 -1.424 1.00 96.75 97 LEU A O 1
ATOM 738 N N . ALA A 1 98 ? 0.985 -8.934 -2.697 1.00 97.06 98 ALA A N 1
ATOM 739 C CA . ALA A 1 98 ? 0.332 -10.110 -2.130 1.00 97.06 98 ALA A CA 1
ATOM 740 C C . ALA A 1 98 ? 0.545 -10.224 -0.609 1.00 97.06 98 ALA A C 1
ATOM 742 O O . ALA A 1 98 ? -0.393 -10.533 0.130 1.00 97.06 98 ALA A O 1
ATOM 743 N N . ALA A 1 99 ? 1.757 -9.932 -0.124 1.00 98.00 99 ALA A N 1
ATOM 744 C CA . ALA A 1 99 ? 2.053 -9.914 1.307 1.00 98.00 99 ALA A CA 1
ATOM 745 C C . ALA A 1 99 ? 1.255 -8.826 2.047 1.00 98.00 99 ALA A C 1
ATOM 747 O O . ALA A 1 99 ? 0.647 -9.102 3.082 1.00 98.00 99 ALA A O 1
ATOM 748 N N . ILE A 1 100 ? 1.210 -7.607 1.497 1.00 98.12 100 ILE A N 1
ATOM 749 C CA . ILE A 1 100 ? 0.431 -6.488 2.047 1.00 98.12 100 ILE A CA 1
ATOM 750 C C . ILE A 1 100 ? -1.057 -6.848 2.092 1.00 98.12 100 ILE A C 1
ATOM 752 O O . ILE A 1 100 ? -1.695 -6.668 3.129 1.00 98.12 100 ILE A O 1
ATOM 756 N N . THR A 1 101 ? -1.604 -7.407 1.008 1.00 97.94 101 THR A N 1
ATOM 757 C CA . THR A 1 101 ? -2.994 -7.875 0.945 1.00 97.94 101 THR A CA 1
ATOM 758 C C . THR A 1 101 ? -3.285 -8.877 2.054 1.00 97.94 101 THR A C 1
ATOM 760 O O . THR A 1 101 ? -4.253 -8.700 2.789 1.00 97.94 101 THR A O 1
ATOM 763 N N . ALA A 1 102 ? -2.448 -9.905 2.210 1.00 98.12 102 ALA A N 1
ATOM 764 C CA . ALA A 1 102 ? -2.656 -10.944 3.215 1.00 98.12 102 ALA A CA 1
ATOM 765 C C . ALA A 1 102 ? -2.675 -10.374 4.642 1.00 98.12 102 ALA A C 1
ATOM 767 O O . ALA A 1 102 ? -3.551 -10.728 5.433 1.00 98.12 102 ALA A O 1
ATOM 768 N N . ILE A 1 103 ? -1.758 -9.455 4.954 1.00 97.94 103 ILE A N 1
ATOM 769 C CA . ILE A 1 103 ? -1.678 -8.802 6.266 1.00 97.94 103 ILE A CA 1
ATOM 770 C C . ILE A 1 103 ? -2.925 -7.956 6.523 1.00 97.94 103 ILE A C 1
ATOM 772 O O . ILE A 1 103 ? -3.603 -8.164 7.529 1.00 97.94 103 ILE A O 1
ATOM 776 N N . LEU A 1 104 ? -3.284 -7.065 5.595 1.00 97.50 104 LEU A N 1
ATOM 777 C CA . LEU A 1 104 ? -4.448 -6.191 5.750 1.00 97.50 104 LEU A CA 1
ATOM 778 C C . LEU A 1 104 ? -5.753 -6.992 5.868 1.00 97.50 104 LEU A C 1
ATOM 780 O O . LEU A 1 104 ? -6.569 -6.713 6.744 1.00 97.50 104 LEU A O 1
ATOM 784 N N . VAL A 1 105 ? -5.936 -8.033 5.053 1.00 97.38 105 VAL A N 1
ATOM 785 C CA . VAL A 1 105 ? -7.110 -8.915 5.151 1.00 97.38 105 VAL A CA 1
ATOM 786 C C . VAL A 1 105 ? -7.146 -9.638 6.498 1.00 97.38 105 VAL A C 1
ATOM 788 O O . VAL A 1 105 ? -8.202 -9.698 7.125 1.00 97.38 105 VAL A O 1
ATOM 791 N N . SER A 1 106 ? -6.007 -10.139 6.990 1.00 96.88 106 SER A N 1
ATOM 792 C CA . SER A 1 106 ? -5.942 -10.804 8.301 1.00 96.88 106 S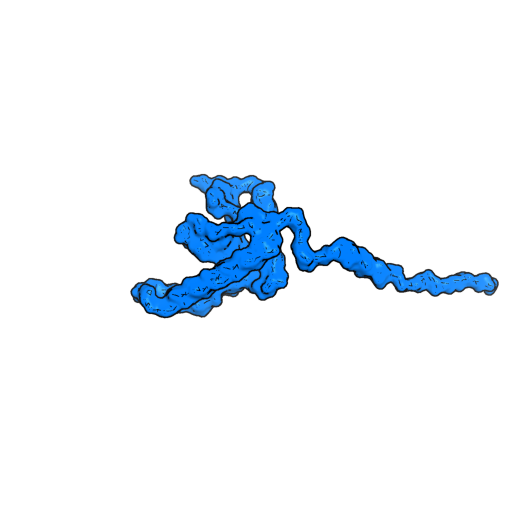ER A CA 1
ATOM 793 C C . SER A 1 106 ? -6.292 -9.872 9.469 1.00 96.88 106 SER A C 1
ATOM 795 O O . SER A 1 106 ? -6.862 -10.318 10.464 1.00 96.88 106 SER A O 1
ATOM 797 N N . ALA A 1 107 ? -6.028 -8.573 9.315 1.00 95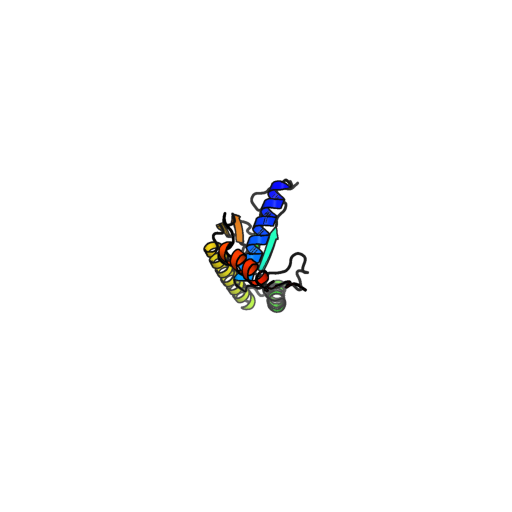.81 107 ALA A N 1
ATOM 798 C CA . ALA A 1 107 ? -6.390 -7.525 10.265 1.00 95.81 107 ALA A CA 1
ATOM 799 C C . ALA A 1 107 ? -7.837 -7.014 10.102 1.00 95.81 107 ALA A C 1
ATOM 801 O O . ALA A 1 107 ? -8.281 -6.140 10.848 1.00 95.81 107 ALA A O 1
ATOM 802 N N . GLY A 1 108 ? -8.599 -7.562 9.149 1.00 96.06 108 GLY A N 1
ATOM 803 C CA . GLY A 1 108 ? -10.009 -7.237 8.932 1.00 96.06 108 GLY A CA 1
ATOM 804 C C . GLY A 1 108 ? -10.257 -6.028 8.029 1.00 96.06 108 GLY A C 1
ATOM 805 O O . GLY A 1 108 ? -11.354 -5.468 8.058 1.00 96.06 108 GLY A O 1
ATOM 806 N N . PHE A 1 109 ? -9.272 -5.609 7.231 1.00 96.56 109 PHE A N 1
ATOM 807 C CA . PHE A 1 109 ? -9.491 -4.622 6.175 1.00 96.56 109 PHE A CA 1
ATOM 808 C C . PHE A 1 109 ? -10.131 -5.269 4.946 1.00 96.56 109 PHE A C 1
ATOM 810 O O . PHE A 1 109 ? -9.832 -6.407 4.582 1.00 96.56 109 PHE A O 1
ATOM 817 N N . THR A 1 110 ? -10.978 -4.503 4.263 1.00 95.19 110 THR A N 1
ATOM 818 C CA . THR A 1 110 ? -11.459 -4.850 2.923 1.00 95.19 110 THR A CA 1
ATOM 819 C C . THR A 1 110 ? -10.585 -4.139 1.902 1.00 95.19 110 THR A C 1
ATOM 821 O O . THR A 1 110 ? -10.567 -2.908 1.856 1.00 95.19 110 THR A O 1
ATOM 824 N N . VAL A 1 111 ? -9.870 -4.911 1.087 1.00 95.38 111 VAL A N 1
ATOM 825 C CA . VAL A 1 111 ? -8.956 -4.396 0.061 1.00 95.38 111 VAL A CA 1
ATOM 826 C C . VAL A 1 111 ? -9.277 -4.986 -1.307 1.00 95.38 111 VAL A C 1
ATOM 828 O O . VAL A 1 111 ? -9.872 -6.059 -1.411 1.00 95.38 111 VAL A O 1
ATOM 831 N N . ARG A 1 112 ? -8.877 -4.278 -2.358 1.00 92.56 112 ARG A N 1
ATOM 832 C CA . ARG A 1 112 ? -9.060 -4.663 -3.758 1.00 92.56 112 ARG A CA 1
ATOM 833 C C . ARG A 1 112 ? -7.837 -4.227 -4.572 1.00 92.56 112 ARG A C 1
ATOM 835 O O . ARG A 1 112 ? -7.227 -3.212 -4.258 1.00 92.56 112 ARG A O 1
ATOM 842 N N . GLU A 1 113 ? -7.498 -4.966 -5.624 1.00 90.44 113 GLU A N 1
ATOM 843 C CA . GLU A 1 113 ? -6.527 -4.514 -6.633 1.00 90.44 113 GLU A CA 1
ATOM 844 C C . GLU A 1 113 ? -7.034 -3.271 -7.366 1.00 90.44 113 GLU A C 1
ATOM 846 O O . GLU A 1 113 ? -8.217 -3.190 -7.709 1.00 90.44 113 GLU A O 1
ATOM 851 N N . SER A 1 114 ? -6.155 -2.295 -7.598 1.00 87.06 114 SER A N 1
ATOM 852 C CA . SER A 1 114 ? -6.587 -1.038 -8.195 1.00 87.06 114 SER A CA 1
ATOM 853 C C . SER A 1 114 ? -7.185 -1.241 -9.583 1.00 87.06 114 SER A C 1
ATOM 855 O O . SER A 1 114 ? -6.683 -2.011 -10.399 1.00 87.06 114 SER A O 1
ATOM 857 N N . ARG A 1 115 ? -8.262 -0.502 -9.856 1.00 81.00 115 ARG A N 1
ATOM 858 C CA . ARG A 1 115 ? -8.887 -0.450 -11.188 1.00 81.00 115 ARG A CA 1
ATOM 859 C C . ARG A 1 115 ? -8.187 0.529 -12.129 1.00 81.00 115 ARG A C 1
ATOM 861 O O . ARG A 1 115 ? -8.608 0.686 -13.270 1.00 81.00 115 ARG A O 1
ATOM 868 N N . ASN A 1 116 ? -7.167 1.227 -11.640 1.00 80.75 116 ASN A N 1
ATOM 869 C CA . ASN A 1 116 ? -6.412 2.188 -12.417 1.00 80.75 116 ASN A CA 1
ATOM 870 C C . ASN A 1 116 ? -5.326 1.476 -13.233 1.00 80.75 116 ASN A C 1
ATOM 872 O O . ASN A 1 116 ? -4.280 1.109 -12.695 1.00 80.75 116 ASN A O 1
ATOM 876 N N . ASP A 1 117 ? -5.539 1.363 -14.545 1.00 78.81 117 ASP A N 1
ATOM 877 C CA . ASP A 1 117 ? -4.572 0.773 -15.483 1.00 78.81 117 ASP A CA 1
ATOM 878 C C . ASP A 1 117 ? -3.204 1.487 -15.475 1.00 78.81 117 ASP A C 1
ATOM 880 O O . ASP A 1 117 ? -2.187 0.902 -15.848 1.00 78.81 117 ASP A O 1
ATOM 884 N N . TYR A 1 118 ? -3.143 2.745 -15.016 1.00 78.12 118 TYR A N 1
ATOM 885 C CA . TYR A 1 118 ? -1.892 3.492 -14.856 1.00 78.12 118 TYR A CA 1
ATOM 886 C C . TYR A 1 118 ? -1.150 3.184 -13.547 1.00 78.12 118 TYR A C 1
ATOM 888 O O . TYR A 1 118 ? -0.005 3.610 -13.382 1.00 78.12 118 TYR A O 1
ATOM 896 N N . ALA A 1 119 ? -1.770 2.456 -12.617 1.00 82.31 119 ALA A N 1
ATOM 897 C CA . ALA A 1 119 ? -1.213 2.125 -11.310 1.00 82.31 119 ALA A CA 1
ATOM 898 C C . ALA A 1 119 ? -1.448 0.644 -10.930 1.00 82.31 119 ALA A C 1
ATOM 900 O O . ALA A 1 119 ? -1.951 0.365 -9.839 1.00 82.31 119 ALA A O 1
ATOM 901 N N . PRO A 1 120 ? -1.027 -0.322 -11.774 1.00 84.88 120 PRO A N 1
ATOM 902 C CA . PRO A 1 120 ? -1.397 -1.737 -11.639 1.00 84.88 120 PRO A CA 1
ATOM 903 C C . PRO A 1 120 ? -0.860 -2.419 -10.369 1.00 84.88 120 PRO A C 1
ATOM 905 O O . PRO A 1 120 ? -1.385 -3.441 -9.950 1.00 84.88 120 PRO A O 1
ATOM 908 N N . PHE A 1 121 ? 0.170 -1.856 -9.727 1.00 91.38 121 PHE A N 1
ATOM 909 C CA . PHE A 1 121 ? 0.762 -2.390 -8.491 1.00 91.38 121 PHE A CA 1
ATOM 910 C C . PHE A 1 121 ? 0.309 -1.615 -7.249 1.00 91.38 121 PHE A C 1
ATOM 912 O O . PHE A 1 121 ? 1.112 -1.289 -6.370 1.00 91.38 121 PHE A O 1
ATOM 919 N N . THR A 1 122 ? -0.984 -1.299 -7.208 1.00 93.88 122 THR A N 1
ATOM 920 C CA . THR A 1 122 ? -1.627 -0.540 -6.133 1.00 93.88 122 THR A CA 1
ATOM 921 C C . THR A 1 122 ? -2.821 -1.315 -5.593 1.00 93.88 122 THR A C 1
ATOM 923 O O . THR A 1 122 ? -3.580 -1.916 -6.353 1.00 93.88 122 THR A O 1
ATOM 926 N N . LEU A 1 123 ? -3.009 -1.277 -4.278 1.00 94.56 123 LEU A N 1
ATOM 927 C CA . LEU A 1 123 ? -4.201 -1.769 -3.595 1.00 94.56 123 LEU A CA 1
ATOM 928 C C . LEU A 1 123 ? -5.064 -0.595 -3.155 1.00 94.56 123 LEU A C 1
ATOM 930 O O . LEU A 1 123 ? -4.559 0.385 -2.616 1.00 94.56 123 LEU A O 1
ATOM 934 N N . GLU A 1 124 ? -6.368 -0.729 -3.320 1.00 94.25 124 GLU A N 1
ATOM 935 C CA . GLU A 1 124 ? -7.375 0.176 -2.783 1.00 94.25 124 GLU A CA 1
ATOM 936 C C . GLU A 1 124 ? -7.920 -0.398 -1.473 1.00 94.25 124 GLU A C 1
ATOM 938 O O . GLU A 1 124 ? -8.298 -1.572 -1.398 1.00 94.25 124 GLU A O 1
ATOM 943 N N . VAL A 1 125 ? -7.970 0.430 -0.433 1.00 94.69 125 VAL A N 1
ATOM 944 C CA . VAL A 1 125 ? -8.529 0.077 0.874 1.00 94.69 125 VAL A CA 1
ATOM 945 C C . VAL A 1 125 ? -9.938 0.646 0.956 1.00 94.69 125 VAL A C 1
ATOM 947 O O . VAL A 1 125 ? -10.131 1.855 1.053 1.00 94.69 125 VAL A O 1
ATOM 950 N N . LEU A 1 126 ? -10.926 -0.246 0.912 1.00 91.38 126 LEU A N 1
ATOM 951 C CA . LEU A 1 126 ? -12.343 0.111 0.840 1.00 91.38 126 LEU A CA 1
ATOM 952 C C . LEU A 1 126 ? -12.944 0.353 2.226 1.00 91.38 126 LEU A C 1
ATOM 954 O O . LEU A 1 126 ? -13.804 1.210 2.393 1.00 91.38 126 LEU A O 1
ATOM 958 N N . ALA A 1 127 ? -12.505 -0.421 3.221 1.00 90.19 127 ALA A N 1
ATOM 959 C CA . ALA A 1 127 ? -12.980 -0.309 4.594 1.00 90.19 127 ALA A CA 1
ATOM 960 C C . ALA A 1 127 ? -11.939 -0.836 5.586 1.00 90.19 127 ALA A C 1
ATOM 962 O O . ALA A 1 127 ? -11.212 -1.791 5.297 1.00 90.19 127 ALA A O 1
ATOM 963 N N . GLY A 1 128 ? -11.898 -0.228 6.772 1.00 88.31 128 GLY A N 1
ATOM 964 C CA . GLY A 1 128 ? -11.114 -0.712 7.909 1.00 88.31 128 GLY A CA 1
ATOM 965 C C . GLY A 1 128 ? -11.949 -1.524 8.907 1.00 88.31 128 GLY A C 1
ATOM 966 O O . GLY A 1 128 ? -13.180 -1.452 8.883 1.00 88.31 128 GLY A O 1
ATOM 967 N N . PRO A 1 129 ? -11.303 -2.257 9.829 1.00 88.62 129 PRO A N 1
ATOM 968 C CA . PRO A 1 129 ? -12.006 -3.024 10.852 1.00 88.62 129 PRO A CA 1
ATOM 969 C C . PRO A 1 129 ? -12.818 -2.103 11.780 1.00 88.62 129 PRO A C 1
ATOM 971 O O . PRO A 1 129 ? -12.369 -1.014 12.136 1.00 88.62 129 PRO A O 1
ATOM 974 N N . GLY A 1 130 ? -13.999 -2.545 12.223 1.00 83.88 130 GLY A N 1
ATOM 975 C CA . GLY A 1 130 ? -14.879 -1.767 13.116 1.00 83.88 130 GLY A CA 1
ATOM 976 C C . GLY A 1 130 ? -14.427 -1.694 14.585 1.00 83.88 130 GLY A C 1
ATOM 977 O O . GLY A 1 130 ? -15.053 -1.005 15.386 1.00 83.88 130 GLY A O 1
ATOM 978 N N . GLY A 1 131 ? -13.358 -2.405 14.956 1.00 84.69 131 GLY A N 1
ATOM 979 C CA . GLY A 1 131 ? -12.842 -2.503 16.326 1.00 84.69 131 GLY A CA 1
ATOM 980 C C . GLY A 1 131 ? -11.449 -1.887 16.514 1.00 84.69 131 GLY A C 1
ATOM 981 O O . GLY A 1 131 ? -10.896 -1.310 15.572 1.00 84.69 131 GLY A O 1
ATOM 982 N N . PRO A 1 132 ? -10.876 -1.961 17.729 1.00 85.19 132 PRO A N 1
ATOM 983 C CA . PRO A 1 132 ? -9.456 -1.688 17.953 1.00 85.19 132 PRO A CA 1
ATOM 984 C C . PRO A 1 132 ? -8.574 -2.752 17.267 1.00 85.19 132 PRO A C 1
ATOM 986 O O . PRO A 1 132 ? -9.069 -3.846 16.981 1.00 85.19 132 PRO A O 1
ATOM 989 N N . PRO A 1 133 ? -7.287 -2.458 17.005 1.00 88.88 133 PRO A N 1
ATOM 990 C CA . PRO A 1 133 ? -6.360 -3.451 16.470 1.00 88.88 133 PRO A CA 1
ATOM 991 C C . PRO A 1 133 ? -6.205 -4.636 17.431 1.00 88.88 133 PRO A C 1
ATOM 993 O O . PRO A 1 133 ? -6.265 -4.473 18.651 1.00 88.88 133 PRO A O 1
ATOM 996 N N . SER A 1 134 ? -5.978 -5.831 16.884 1.00 87.25 134 SER A N 1
ATOM 997 C CA . SER A 1 134 ? -5.843 -7.078 17.657 1.00 87.25 134 SER A CA 1
ATOM 998 C C . SER A 1 134 ? -4.611 -7.098 18.569 1.00 87.25 134 SER A C 1
ATOM 1000 O O . SER A 1 134 ? -4.623 -7.768 19.601 1.00 87.25 134 SER A O 1
ATOM 1002 N N . TRP A 1 135 ? -3.576 -6.344 18.197 1.00 90.00 135 TRP A N 1
ATOM 1003 C CA . TRP A 1 135 ? -2.341 -6.125 18.951 1.00 90.00 135 TRP A CA 1
ATOM 1004 C C . TRP A 1 135 ? -2.404 -4.901 19.880 1.00 90.00 135 TRP A C 1
ATOM 1006 O O . TRP A 1 135 ? -1.435 -4.608 20.578 1.00 90.00 135 TRP A O 1
ATOM 1016 N N . GLY A 1 136 ? -3.523 -4.168 19.897 1.00 85.81 136 GLY A N 1
ATOM 1017 C CA . GLY A 1 136 ? -3.723 -3.052 20.815 1.00 85.81 136 GLY A CA 1
ATOM 1018 C C . GLY A 1 136 ? -3.859 -3.526 22.262 1.00 85.81 136 GLY A C 1
ATOM 1019 O O . GLY A 1 136 ? -4.420 -4.591 22.522 1.00 85.81 136 GLY A O 1
ATOM 1020 N N . LEU A 1 137 ? -3.387 -2.705 23.206 1.00 83.06 137 LEU A N 1
ATOM 1021 C CA . LEU A 1 137 ? -3.548 -2.975 24.635 1.00 83.06 137 LEU A CA 1
ATOM 1022 C C . LEU A 1 137 ? -5.022 -3.172 24.978 1.00 83.06 137 LEU A C 1
ATOM 1024 O O . LEU A 1 137 ? -5.882 -2.347 24.638 1.00 83.06 137 LEU A O 1
ATOM 1028 N N . ARG A 1 138 ? -5.314 -4.255 25.692 1.00 81.25 138 ARG A N 1
ATOM 1029 C CA . ARG A 1 138 ? -6.675 -4.519 26.152 1.00 81.25 138 ARG A CA 1
ATOM 1030 C C . ARG A 1 138 ? -6.994 -3.641 27.363 1.00 81.25 138 ARG A C 1
ATOM 1032 O O . ARG A 1 138 ? -6.111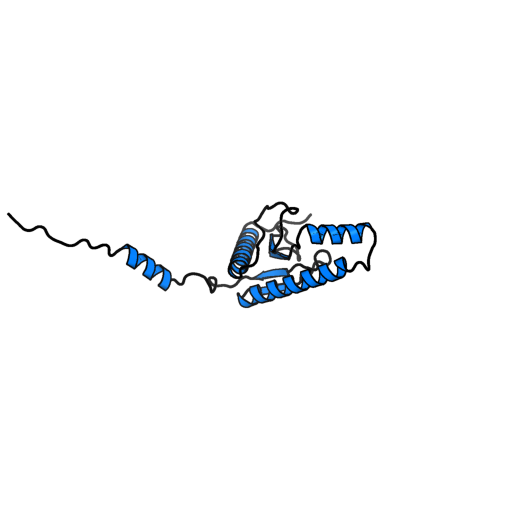 -3.234 28.115 1.00 81.25 138 ARG A O 1
ATOM 1039 N N . LYS A 1 139 ? -8.273 -3.307 27.562 1.00 76.44 139 LYS A N 1
ATOM 1040 C C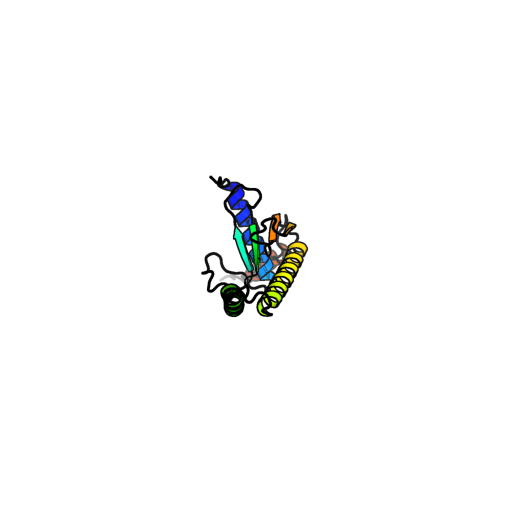A . LYS A 1 139 ? -8.698 -2.389 28.644 1.00 76.44 139 LYS A CA 1
ATOM 1041 C C . LYS A 1 139 ? -8.304 -2.895 30.037 1.00 76.44 139 LYS A C 1
ATOM 1043 O O . LYS A 1 139 ? -7.982 -2.100 30.913 1.00 76.44 139 LYS A O 1
ATOM 1048 N N . ASP A 1 140 ? -8.333 -4.206 30.220 1.00 78.00 140 ASP A N 1
ATOM 1049 C CA . ASP A 1 140 ? -7.882 -4.925 31.406 1.00 78.00 140 ASP A CA 1
ATOM 1050 C C . ASP A 1 140 ? -6.366 -4.807 31.623 1.00 78.00 140 ASP A C 1
ATOM 1052 O O . ASP A 1 140 ? -5.936 -4.577 32.750 1.00 78.00 140 ASP A O 1
ATOM 1056 N N . GLU A 1 141 ? -5.559 -4.844 30.562 1.00 74.56 141 GLU A N 1
ATOM 1057 C CA . GLU A 1 141 ? -4.099 -4.671 30.646 1.00 74.56 141 GLU A CA 1
ATOM 1058 C C . GLU A 1 141 ? -3.713 -3.238 31.052 1.00 74.56 141 GLU A C 1
ATOM 1060 O O . GLU A 1 141 ? -2.803 -3.033 31.856 1.00 74.56 141 GLU A O 1
ATOM 1065 N N . VAL A 1 142 ? -4.456 -2.236 30.568 1.00 72.19 142 VAL A N 1
ATOM 1066 C CA . VAL A 1 142 ? -4.257 -0.823 30.944 1.00 72.19 142 VAL A CA 1
ATOM 1067 C C . VAL A 1 142 ? -4.639 -0.566 32.408 1.00 72.19 142 VAL A C 1
ATOM 1069 O O . VAL A 1 142 ? -3.972 0.203 33.102 1.00 72.19 142 VAL A O 1
ATOM 1072 N N . ALA A 1 143 ? -5.694 -1.216 32.907 1.00 70.44 143 ALA A N 1
ATOM 1073 C CA . ALA A 1 143 ? -6.146 -1.053 34.288 1.00 70.44 143 ALA A CA 1
ATOM 1074 C C . ALA A 1 143 ? -5.130 -1.596 35.311 1.00 70.44 143 ALA A C 1
ATOM 1076 O O . ALA A 1 143 ? -4.918 -0.968 36.349 1.00 70.44 143 ALA A O 1
ATOM 1077 N N . VAL A 1 144 ? -4.457 -2.711 35.002 1.00 60.38 144 VAL A N 1
ATOM 1078 C CA . VAL A 1 144 ? -3.427 -3.311 35.870 1.00 60.38 144 VAL A CA 1
ATOM 1079 C C . VAL A 1 144 ? -2.192 -2.410 35.987 1.00 60.38 144 VAL A C 1
ATOM 1081 O O . VAL A 1 144 ? -1.681 -2.220 37.090 1.00 60.38 144 VAL A O 1
ATOM 1084 N N . ALA A 1 145 ? -1.754 -1.781 34.891 1.00 62.09 145 ALA A N 1
ATOM 1085 C CA . ALA A 1 145 ? -0.625 -0.846 34.912 1.00 62.09 145 ALA A CA 1
ATOM 1086 C C . ALA A 1 145 ? -0.879 0.373 35.822 1.00 62.09 145 ALA A C 1
ATOM 1088 O O . ALA A 1 145 ? 0.028 0.836 36.516 1.00 62.09 145 ALA A O 1
ATOM 1089 N N . ASN A 1 146 ? -2.125 0.852 35.878 1.00 57.88 146 ASN A N 1
ATOM 1090 C CA . ASN A 1 146 ? -2.510 1.974 36.736 1.00 57.88 146 ASN A CA 1
ATOM 1091 C C . ASN A 1 146 ? -2.599 1.603 38.226 1.00 57.88 146 ASN A C 1
ATOM 1093 O O . ASN A 1 146 ? -2.440 2.478 39.073 1.00 57.88 146 ASN A O 1
ATOM 1097 N N . TRP A 1 147 ? -2.824 0.331 38.571 1.00 56.44 147 TRP A N 1
ATOM 1098 C CA . TRP A 1 147 ? -2.841 -0.127 39.968 1.00 56.44 147 TRP A CA 1
ATOM 1099 C C . TRP A 1 147 ? -1.433 -0.315 40.541 1.00 56.44 147 TRP A C 1
ATOM 1101 O O . TRP A 1 147 ? -1.196 0.025 41.697 1.00 56.44 147 TRP A O 1
ATOM 1111 N N . SER A 1 148 ? -0.466 -0.758 39.732 1.00 56.16 148 SER A N 1
ATOM 1112 C CA . SER A 1 148 ? 0.931 -0.898 40.175 1.00 56.16 148 SER A CA 1
ATOM 1113 C C . SER A 1 148 ? 1.652 0.437 40.409 1.00 56.16 148 SER A C 1
ATOM 1115 O O . SER A 1 148 ? 2.676 0.456 41.085 1.00 56.16 148 SER A O 1
ATOM 1117 N N . ALA A 1 149 ? 1.126 1.553 39.895 1.00 56.84 149 ALA A N 1
ATOM 1118 C CA . ALA A 1 149 ? 1.657 2.894 40.152 1.00 56.84 149 ALA A CA 1
ATOM 1119 C C . ALA A 1 149 ? 1.084 3.556 41.426 1.00 56.84 149 ALA A C 1
ATOM 1121 O O . ALA A 1 149 ? 1.581 4.601 41.841 1.00 56.84 149 ALA A O 1
ATOM 1122 N N . GLY A 1 150 ? 0.041 2.974 42.035 1.00 53.56 150 GLY A N 1
ATOM 1123 C CA . GLY A 1 150 ? -0.694 3.570 43.156 1.00 53.56 150 GLY A CA 1
ATOM 1124 C C . GLY A 1 150 ? -0.374 3.003 44.541 1.00 53.56 150 GLY A C 1
ATOM 1125 O O . GLY A 1 150 ? -0.753 3.623 45.529 1.00 53.56 150 GLY A O 1
ATOM 1126 N N . ASP A 1 151 ? 0.327 1.870 44.638 1.00 48.72 151 ASP A N 1
ATOM 1127 C CA . ASP A 1 151 ? 0.507 1.151 45.912 1.00 48.72 151 ASP A CA 1
ATOM 1128 C C . ASP A 1 151 ? 1.913 1.328 46.520 1.00 48.72 151 ASP A C 1
ATOM 1130 O O . ASP A 1 151 ? 2.564 0.400 47.000 1.00 48.72 151 ASP A O 1
ATOM 1134 N N . GLY A 1 152 ? 2.405 2.569 46.480 1.00 49.59 152 GLY A N 1
ATOM 1135 C CA . GLY A 1 152 ? 3.574 3.036 47.227 1.00 49.59 152 GLY A CA 1
ATOM 1136 C C . GLY A 1 152 ? 3.186 3.508 48.629 1.00 49.59 152 GLY A C 1
ATOM 1137 O O . GLY A 1 152 ? 3.267 4.696 48.917 1.00 49.59 152 GLY A O 1
ATOM 1138 N N . GLY A 1 153 ? 2.722 2.566 49.453 1.00 47.00 153 GLY A N 1
ATOM 1139 C CA . GLY A 1 153 ? 2.487 2.618 50.902 1.00 47.00 153 GLY A CA 1
ATOM 1140 C C . GLY A 1 153 ? 2.618 3.958 51.638 1.00 47.00 153 GLY A C 1
ATOM 1141 O O . GLY A 1 153 ? 3.689 4.312 52.126 1.00 47.00 153 GLY A O 1
ATOM 1142 N N . ALA A 1 154 ? 1.479 4.611 51.874 1.00 49.50 154 ALA A N 1
ATOM 1143 C CA . ALA A 1 154 ? 1.276 5.464 53.040 1.00 49.50 154 ALA A CA 1
ATOM 1144 C C . ALA A 1 154 ? 0.744 4.605 54.203 1.00 49.50 154 ALA A C 1
ATOM 1146 O O . ALA A 1 154 ? -0.429 4.243 54.229 1.00 49.50 154 ALA A O 1
ATOM 1147 N N . SER A 1 155 ? 1.617 4.248 55.148 1.00 48.81 155 SER A N 1
ATOM 1148 C CA . SER A 1 155 ? 1.280 3.787 56.507 1.00 48.81 155 SER A CA 1
ATOM 1149 C C . SER A 1 155 ? 2.590 3.790 57.321 1.00 48.81 155 SER A C 1
ATOM 1151 O O . SER A 1 155 ? 3.593 3.294 56.824 1.00 48.81 155 SER A O 1
ATOM 1153 N N . ALA A 1 156 ? 2.726 4.339 58.529 1.00 44.97 156 ALA A N 1
ATOM 1154 C CA . ALA A 1 156 ? 1.731 4.550 59.564 1.00 44.97 156 ALA A CA 1
ATOM 1155 C C . ALA A 1 156 ? 2.201 5.576 60.625 1.00 44.97 156 ALA A C 1
ATOM 1157 O O . ALA A 1 156 ? 3.385 5.656 60.949 1.00 44.97 156 ALA A O 1
ATOM 1158 N N . ASN A 1 157 ? 1.195 6.232 61.210 1.00 45.28 157 ASN A N 1
ATOM 1159 C CA . ASN A 1 157 ? 1.010 6.564 62.626 1.00 45.28 157 ASN A CA 1
ATOM 1160 C C . ASN A 1 157 ? 1.856 7.640 63.326 1.00 45.28 157 ASN A C 1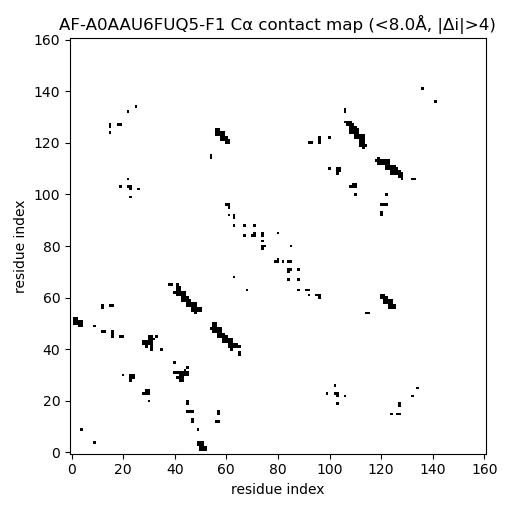
ATOM 1162 O O . ASN A 1 157 ? 2.925 7.399 63.881 1.00 45.28 157 ASN A O 1
ATOM 1166 N N . GLU A 1 158 ? 1.188 8.788 63.482 1.00 45.84 158 GLU A N 1
ATOM 1167 C CA . GLU A 1 158 ? 0.950 9.429 64.780 1.00 45.84 158 GLU A CA 1
ATOM 1168 C C . GLU A 1 158 ? 0.844 8.422 65.942 1.00 45.84 158 GLU A C 1
ATOM 1170 O O . GLU A 1 158 ? 0.068 7.465 65.904 1.00 45.84 158 GLU A O 1
ATOM 1175 N N . SER A 1 159 ? 1.586 8.675 67.018 1.00 44.34 159 SER A N 1
ATOM 1176 C CA . SER A 1 159 ? 1.284 8.182 68.364 1.00 44.34 159 SER A CA 1
ATOM 1177 C C . SER A 1 159 ? 1.820 9.188 69.386 1.00 44.34 159 SER A C 1
ATOM 1179 O O . SER A 1 159 ? 3.019 9.278 69.622 1.00 44.34 159 SER A O 1
ATOM 1181 N N . GLU A 1 160 ? 0.890 9.994 69.896 1.00 44.22 160 GLU A N 1
ATOM 1182 C CA . GLU A 1 160 ? 0.789 10.570 71.245 1.00 44.22 160 GLU A CA 1
ATOM 1183 C C . GLU A 1 160 ? 2.046 10.592 72.149 1.00 44.22 160 GLU A C 1
ATOM 1185 O O . GLU A 1 160 ? 2.416 9.567 72.723 1.00 44.22 160 GLU A O 1
ATOM 1190 N N . ARG A 1 161 ? 2.582 11.797 72.411 1.00 43.88 161 ARG A N 1
ATOM 1191 C CA . ARG A 1 161 ? 2.695 12.485 73.728 1.00 43.88 161 ARG A CA 1
ATOM 1192 C C . ARG A 1 161 ? 3.842 13.491 73.778 1.00 43.88 161 ARG A C 1
ATOM 1194 O O . ARG A 1 161 ? 4.975 13.131 73.401 1.00 43.88 161 ARG A O 1
#

Nearest PDB structures (foldseek):
  3i4s-assembly1_B  TM=2.632E-01  e=1.446E+00  Bradyrhizobium japonicum

Foldseek 3Di:
DFAFDDPVLQVQLVVQLVVLQVLCVVVVWDEFDPPPDPLPDFTKYWDAARTDDPQGGIKIFGHDHNVLVVVCVVCVVVVVPVPVSVVVVVVVLVVSLVVSVVSQVVQPWDKDQGPDPVCRSMIHTPDHDPDDTPPDDDPVNVVVVVVVVPPPDDDDDDDDD

Solvent-accessible surface area (backbone atoms only — not comparable to full-atom values): 9656 Å² total; per-residue (Å²): 134,87,48,64,52,56,73,67,61,48,52,51,38,49,53,43,48,50,52,53,49,54,51,41,43,74,71,71,43,57,64,41,62,88,89,57,57,76,84,79,45,47,33,36,41,75,47,76,48,65,44,66,55,99,85,41,39,26,38,40,33,74,39,67,49,61,68,60,52,50,52,37,52,50,31,61,76,70,69,40,84,84,42,67,59,51,60,50,50,49,52,51,47,54,56,51,48,52,51,52,51,54,52,42,45,76,67,49,32,44,70,43,75,41,88,44,87,91,44,71,73,28,35,34,51,80,43,64,48,97,64,80,63,91,86,50,86,49,75,70,60,56,52,53,58,58,52,75,73,67,73,78,76,90,79,83,77,92,76,92,133

Radius of gyration: 23.33 Å; Cα contacts (8 Å, |Δi|>4): 193; chains: 1; bounding box: 35×30×99 Å

Secondary structure (DSSP, 8-state):
-PPBPPHHHHHHHHHHHHHHHHHHHHTT--BPPTT--TTT--EEEEEEE-B-STT-EEEEEEE--HHHHHHHHHHHHTT-TT-HHHHHHHHHHHHHHHHHHHHHHHTT-EEEE---TT-TTEEEEEE--SS--TTSPPHHHHHHHHHHTT-S---------